Protein AF-A0A378B9G8-F1 (afdb_monomer_lite)

Foldseek 3Di:
DDPVVVVVVVVVVVVVVVVVVVVVVVVVVVVVVVVVVVVVVVVCVVCVDPPLDPVLVVLLVVLVVLLVVLCVLCVVVVNNVVCCVVCVVVSVCCNPVVPRPVVVVVSVVSVVVSD

Sequence (115 aa):
MTVETRISRCRERIKEIEHKLAIERRLLSQLFAEEREQALKREAEANPEKELTHWQKVRHEEGMRMLNQLTKRSIENGTYEAIMKEWGKEMDEARKYGEYKDAMDKAHFWLERLK

pLDDT: mean 77.41, std 12.85, range [49.41, 97.25]

Secondary structure (DSSP, 8-state):
--HHHHHHHHHHHHHHHHHHHHHHHHHHHHHHHHHHHHHHHHHHHH-S-----HHHHHHHHHHHHHHHHHHHHHHHTT-HHHHHHHHHHHHHHHHHH--HHHHHHHHHHHHHHT-

Organism: Klebsiella pneumoniae subsp. ozaenae (NCBI:txid574)

Structure (mmCIF, N/CA/C/O backbone):
data_AF-A0A378B9G8-F1
#
_entry.id   AF-A0A378B9G8-F1
#
loop_
_atom_site.group_PDB
_atom_site.id
_atom_site.type_symbol
_atom_site.label_atom_id
_atom_site.label_alt_id
_atom_site.label_comp_id
_atom_site.label_asym_id
_atom_site.label_entity_id
_atom_site.label_seq_id
_atom_site.pdbx_PDB_ins_code
_atom_site.Cartn_x
_atom_site.Cartn_y
_atom_site.Cartn_z
_atom_site.occupancy
_atom_site.B_iso_or_equiv
_atom_site.auth_seq_id
_atom_site.auth_comp_id
_atom_site.auth_asym_id
_atom_site.auth_atom_id
_atom_site.pdbx_PDB_model_num
ATOM 1 N N . MET A 1 1 ? 42.331 -3.223 -40.306 1.00 64.56 1 MET A N 1
ATOM 2 C CA . MET A 1 1 ? 41.393 -3.504 -39.192 1.00 64.56 1 MET A CA 1
ATOM 3 C C . MET A 1 1 ? 40.751 -4.857 -39.454 1.00 64.56 1 MET A C 1
ATOM 5 O O . MET A 1 1 ? 40.157 -5.013 -40.515 1.00 64.56 1 MET A O 1
ATOM 9 N N . THR A 1 2 ? 40.930 -5.838 -38.567 1.00 92.56 2 THR A N 1
ATOM 10 C CA . THR A 1 2 ? 40.472 -7.217 -38.809 1.00 92.56 2 THR A CA 1
ATOM 11 C C . THR A 1 2 ? 38.972 -7.363 -38.540 1.00 92.56 2 THR A C 1
ATOM 13 O O . THR A 1 2 ? 38.347 -6.503 -37.907 1.00 92.56 2 THR A O 1
ATOM 16 N N . VAL A 1 3 ? 38.376 -8.448 -39.041 1.00 91.62 3 VAL A N 1
ATOM 17 C CA . VAL A 1 3 ? 36.965 -8.789 -38.789 1.00 91.62 3 VAL A CA 1
ATOM 18 C C . VAL A 1 3 ? 36.702 -8.922 -37.285 1.00 91.62 3 VAL A C 1
ATOM 20 O O . VAL A 1 3 ? 35.712 -8.393 -36.790 1.00 91.62 3 VAL A O 1
ATOM 23 N N . GLU A 1 4 ? 37.633 -9.514 -36.543 1.00 92.88 4 GLU A N 1
ATOM 24 C CA . GLU A 1 4 ? 37.557 -9.668 -35.086 1.00 92.88 4 GLU A CA 1
ATOM 25 C C . GLU A 1 4 ? 37.524 -8.316 -34.363 1.00 92.88 4 GLU A C 1
ATOM 27 O O . GLU A 1 4 ? 36.674 -8.103 -33.501 1.00 92.88 4 GLU A O 1
ATOM 32 N N . THR A 1 5 ? 38.357 -7.347 -34.770 1.00 92.38 5 THR A N 1
ATOM 33 C CA . THR A 1 5 ? 38.323 -5.989 -34.195 1.00 92.38 5 THR A CA 1
ATO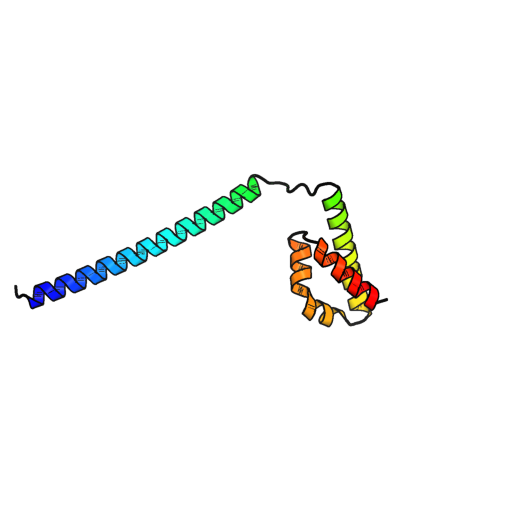M 34 C C . THR A 1 5 ? 36.978 -5.299 -34.443 1.00 92.38 5 THR A C 1
ATOM 36 O O . THR A 1 5 ? 36.475 -4.577 -33.581 1.00 92.38 5 THR A O 1
ATOM 39 N N . ARG A 1 6 ? 36.371 -5.517 -35.618 1.00 93.81 6 ARG A N 1
ATOM 40 C CA . ARG A 1 6 ? 35.050 -4.962 -35.955 1.00 93.81 6 ARG A CA 1
ATOM 41 C C . ARG A 1 6 ? 33.945 -5.607 -35.121 1.00 93.81 6 ARG A C 1
ATOM 43 O O . ARG A 1 6 ? 33.087 -4.888 -34.620 1.00 93.81 6 ARG A O 1
ATOM 50 N N . ILE A 1 7 ? 33.987 -6.928 -34.936 1.00 95.19 7 ILE A N 1
ATOM 51 C CA . ILE A 1 7 ? 33.029 -7.666 -34.100 1.00 95.19 7 ILE A CA 1
ATOM 52 C C . ILE A 1 7 ? 33.109 -7.194 -32.645 1.00 95.19 7 ILE A C 1
ATOM 54 O O . ILE A 1 7 ? 32.069 -6.913 -32.048 1.00 95.19 7 ILE A O 1
ATOM 58 N N . SER A 1 8 ? 34.314 -7.046 -32.087 1.00 94.69 8 SER A N 1
ATOM 59 C CA . SER A 1 8 ? 34.495 -6.555 -30.715 1.00 94.69 8 SER A CA 1
ATOM 60 C C . SER A 1 8 ? 33.930 -5.145 -30.530 1.00 94.69 8 SER A C 1
ATOM 62 O O . SER A 1 8 ? 33.130 -4.935 -29.621 1.00 94.69 8 SER A O 1
ATOM 64 N N . ARG A 1 9 ? 34.216 -4.212 -31.453 1.00 94.00 9 ARG A N 1
ATOM 65 C CA . ARG A 1 9 ? 33.628 -2.858 -31.416 1.00 94.00 9 ARG A CA 1
ATOM 66 C C . ARG A 1 9 ? 32.104 -2.865 -31.524 1.00 94.00 9 ARG A C 1
ATOM 68 O O . ARG A 1 9 ? 31.438 -2.087 -30.850 1.00 94.00 9 ARG A O 1
ATOM 75 N N . CYS A 1 10 ? 31.531 -3.724 -32.368 1.00 95.50 10 CYS A N 1
ATOM 76 C CA . CYS A 1 10 ? 30.076 -3.852 -32.459 1.00 95.50 10 CYS A CA 1
ATOM 77 C C . CYS A 1 10 ? 29.472 -4.354 -31.140 1.00 95.50 10 CYS A C 1
ATOM 79 O O . CYS A 1 10 ? 28.460 -3.818 -30.702 1.00 95.50 10 CYS A O 1
ATOM 81 N N . ARG A 1 11 ? 30.101 -5.335 -30.482 1.00 96.19 11 ARG A N 1
ATOM 82 C CA . ARG A 1 11 ? 29.639 -5.858 -29.186 1.00 96.19 11 ARG A CA 1
ATOM 83 C C . ARG A 1 11 ? 29.687 -4.805 -28.081 1.00 96.19 11 ARG A C 1
ATOM 85 O O . ARG A 1 11 ? 28.752 -4.724 -27.294 1.00 96.19 11 ARG A O 1
ATOM 92 N N . GLU A 1 12 ? 30.739 -3.995 -28.031 1.00 96.06 12 GLU A N 1
ATOM 93 C CA . GLU A 1 12 ? 30.839 -2.883 -27.075 1.00 96.06 12 GLU A CA 1
ATOM 94 C C . GLU A 1 12 ? 29.735 -1.847 -27.304 1.00 96.06 12 GLU A C 1
ATOM 96 O O . GLU A 1 12 ? 29.023 -1.491 -26.369 1.00 96.06 12 GLU A O 1
ATOM 101 N N . ARG A 1 13 ? 29.501 -1.456 -28.563 1.00 96.31 13 ARG A N 1
ATOM 102 C CA . ARG A 1 13 ? 28.414 -0.527 -28.912 1.00 96.31 13 ARG A CA 1
ATOM 103 C C . ARG A 1 13 ? 27.031 -1.073 -28.562 1.00 96.31 13 ARG A C 1
ATOM 105 O O . ARG A 1 13 ? 26.179 -0.305 -28.130 1.00 96.31 13 ARG A O 1
ATOM 112 N N . ILE A 1 14 ? 26.800 -2.376 -28.737 1.00 97.25 14 ILE A N 1
ATOM 113 C CA . ILE A 1 14 ? 25.540 -3.017 -28.331 1.00 97.25 14 ILE A CA 1
ATOM 114 C C . ILE A 1 14 ? 25.346 -2.880 -26.818 1.00 97.25 14 ILE A C 1
ATOM 116 O O . ILE A 1 14 ? 24.297 -2.402 -26.399 1.00 97.25 14 ILE A O 1
ATOM 120 N N . LYS A 1 15 ? 26.371 -3.185 -26.011 1.00 96.50 15 LYS A N 1
ATOM 121 C CA . LYS A 1 15 ? 26.301 -3.039 -24.547 1.00 96.50 15 LYS A CA 1
ATOM 122 C C . LYS A 1 15 ? 26.008 -1.601 -24.114 1.00 96.50 15 LYS A C 1
ATOM 124 O O . LYS A 1 15 ? 25.213 -1.381 -23.205 1.00 96.50 15 LYS A O 1
ATOM 129 N N . GLU A 1 16 ? 26.627 -0.616 -24.763 1.00 96.75 16 GLU A N 1
ATOM 130 C CA . GLU A 1 16 ? 26.358 0.800 -24.481 1.00 96.75 16 GLU A CA 1
ATOM 131 C C . GLU A 1 16 ? 24.909 1.188 -24.796 1.00 96.75 16 GLU A C 1
ATOM 133 O O . GLU A 1 16 ? 24.277 1.908 -24.021 1.00 96.75 16 GLU A O 1
ATOM 138 N N . ILE A 1 17 ? 24.372 0.713 -25.923 1.00 96.75 17 ILE A N 1
ATOM 139 C CA . ILE A 1 17 ? 22.983 0.966 -26.321 1.00 96.75 17 ILE A CA 1
ATOM 140 C C . ILE A 1 17 ? 22.016 0.299 -25.339 1.00 96.75 17 ILE A C 1
ATOM 142 O O . ILE A 1 17 ? 21.069 0.941 -24.890 1.00 96.75 17 ILE A O 1
ATOM 146 N N . GLU A 1 18 ? 22.268 -0.951 -24.953 1.00 96.50 18 GLU A N 1
ATOM 147 C CA . GLU A 1 18 ? 21.462 -1.672 -23.961 1.00 96.50 18 GLU A CA 1
ATOM 148 C C . GLU A 1 18 ? 21.447 -0.950 -22.609 1.00 96.50 18 GLU A C 1
ATOM 150 O O . GLU A 1 18 ? 20.390 -0.814 -21.989 1.00 96.50 18 GLU A O 1
ATOM 155 N N . HIS A 1 19 ? 22.595 -0.426 -22.172 1.00 95.31 19 HIS A N 1
ATOM 156 C CA . HIS A 1 19 ? 22.687 0.345 -20.937 1.00 95.31 19 HIS A CA 1
ATOM 157 C C . HIS A 1 19 ? 21.869 1.644 -21.000 1.00 95.31 19 HIS A C 1
ATOM 159 O O . HIS A 1 19 ? 21.114 1.943 -20.073 1.00 95.31 19 HIS A O 1
ATOM 165 N N . LYS A 1 20 ? 21.957 2.391 -22.109 1.00 96.62 20 LYS A N 1
ATOM 166 C CA . LYS A 1 20 ? 21.156 3.610 -22.320 1.00 96.62 20 LYS A CA 1
ATOM 167 C C . LYS A 1 20 ? 19.656 3.307 -22.352 1.00 96.62 20 LYS A C 1
ATOM 169 O O . LYS A 1 20 ? 18.891 3.974 -21.663 1.00 96.62 20 LYS A O 1
ATOM 174 N N . LEU A 1 21 ? 19.249 2.246 -23.051 1.00 96.12 21 LEU A N 1
ATOM 175 C CA . LEU A 1 21 ? 17.858 1.781 -23.082 1.00 96.12 21 LEU A CA 1
ATOM 176 C C . LEU A 1 21 ? 17.339 1.409 -21.687 1.00 96.12 21 LEU A C 1
ATOM 178 O O . LEU A 1 21 ? 16.185 1.683 -21.362 1.00 96.12 21 LEU A O 1
ATOM 182 N N . ALA A 1 22 ? 18.169 0.790 -20.844 1.00 92.75 22 ALA A N 1
ATOM 183 C CA . ALA A 1 22 ? 17.787 0.462 -19.472 1.00 92.75 22 ALA A CA 1
ATOM 184 C C . ALA A 1 22 ? 17.538 1.723 -18.624 1.00 92.75 22 ALA A C 1
ATOM 186 O O . ALA A 1 22 ? 16.582 1.760 -17.846 1.00 92.75 22 ALA A O 1
ATOM 187 N N . ILE A 1 23 ? 18.360 2.762 -18.803 1.00 93.50 23 ILE A N 1
ATOM 188 C CA . ILE A 1 23 ? 18.178 4.063 -18.147 1.00 93.50 23 ILE A CA 1
ATOM 189 C C . ILE A 1 23 ? 16.865 4.710 -18.601 1.00 93.50 23 ILE A C 1
ATOM 191 O O . ILE A 1 23 ? 16.049 5.078 -17.757 1.00 93.50 23 ILE A O 1
ATOM 195 N N . GLU A 1 24 ? 16.617 4.786 -19.909 1.00 94.38 24 GLU A N 1
ATOM 196 C CA . GLU A 1 24 ? 15.389 5.375 -20.462 1.00 94.38 24 GLU A CA 1
ATOM 197 C C . GLU A 1 24 ? 14.127 4.650 -19.976 1.00 94.38 24 GLU A C 1
ATOM 199 O O . GLU A 1 24 ? 13.164 5.292 -19.561 1.00 94.38 24 GLU A O 1
ATOM 204 N N . ARG A 1 25 ? 14.141 3.311 -19.929 1.00 92.00 25 ARG A N 1
ATOM 205 C CA . ARG A 1 25 ? 13.026 2.519 -19.375 1.00 92.00 25 ARG A CA 1
ATOM 206 C C . ARG A 1 25 ? 12.757 2.835 -17.906 1.00 92.00 25 ARG A C 1
ATOM 208 O O . ARG A 1 25 ? 11.598 2.874 -17.487 1.00 92.00 25 ARG A O 1
ATOM 215 N N . ARG A 1 26 ? 13.813 3.058 -17.118 1.00 90.25 26 ARG A N 1
ATOM 216 C CA . ARG A 1 26 ? 13.688 3.429 -15.705 1.00 90.25 26 ARG A CA 1
ATOM 217 C C . ARG A 1 26 ? 13.076 4.820 -15.549 1.00 90.25 26 ARG A C 1
ATOM 219 O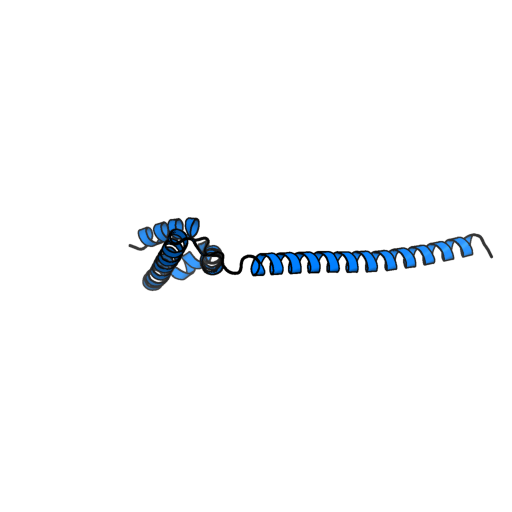 O . ARG A 1 26 ? 12.149 4.963 -14.761 1.00 90.25 26 ARG A O 1
ATOM 226 N N . LEU A 1 27 ? 13.550 5.798 -16.320 1.00 94.19 27 LEU A N 1
ATOM 227 C CA . LEU A 1 27 ? 12.990 7.155 -16.352 1.00 94.19 27 LEU A CA 1
ATOM 228 C C . LEU A 1 27 ? 11.513 7.139 -16.747 1.00 94.19 27 LEU A C 1
ATOM 230 O O . LEU A 1 27 ? 10.687 7.730 -16.063 1.00 94.19 27 LEU A O 1
ATOM 234 N N . LEU A 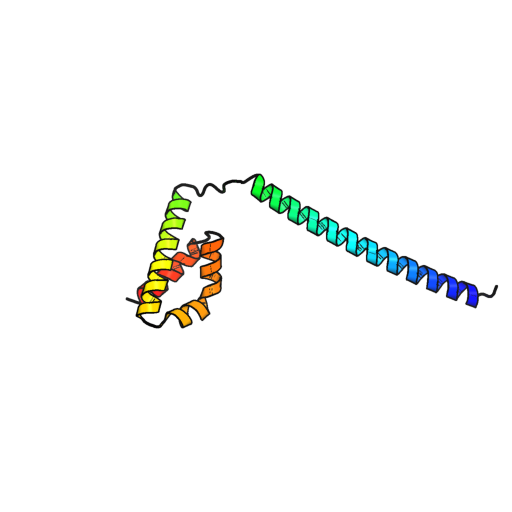1 28 ? 11.158 6.393 -17.794 1.00 90.69 28 LEU A N 1
ATOM 235 C CA . LEU A 1 28 ? 9.772 6.269 -18.234 1.00 90.69 28 LEU A CA 1
ATOM 236 C C . LEU A 1 28 ? 8.878 5.652 -17.144 1.00 90.69 28 LEU A C 1
ATOM 238 O O . LEU A 1 28 ? 7.765 6.113 -16.915 1.00 90.69 28 LEU A O 1
ATOM 242 N N . SER A 1 29 ? 9.384 4.646 -16.425 1.00 85.56 29 SER A N 1
ATOM 243 C CA . SER A 1 29 ? 8.663 4.037 -15.299 1.00 85.56 29 SER A CA 1
ATOM 244 C C . SER A 1 29 ? 8.445 5.023 -14.145 1.00 85.56 29 SER A C 1
ATOM 246 O O . SER A 1 29 ? 7.393 4.993 -13.511 1.00 85.56 29 SER A O 1
ATOM 248 N N . GLN A 1 30 ? 9.421 5.898 -13.876 1.00 84.75 30 GLN A N 1
ATOM 249 C CA . GLN A 1 30 ? 9.293 6.960 -12.873 1.00 84.75 30 GLN A CA 1
ATOM 250 C C . GLN A 1 30 ? 8.246 7.993 -13.293 1.00 84.75 30 GLN A C 1
ATOM 252 O O . GLN A 1 30 ? 7.362 8.297 -12.501 1.00 84.75 30 GLN A O 1
ATOM 257 N N . LEU A 1 31 ? 8.276 8.443 -14.550 1.00 88.81 31 LEU A N 1
ATOM 258 C CA . LEU A 1 31 ? 7.296 9.394 -15.081 1.00 88.81 31 LEU A CA 1
ATOM 259 C C . LEU A 1 31 ? 5.866 8.845 -15.005 1.00 88.81 31 LEU A C 1
ATOM 261 O O . LEU A 1 31 ? 4.972 9.543 -14.539 1.00 88.81 31 LEU A O 1
ATOM 265 N N . PHE A 1 32 ? 5.644 7.575 -15.362 1.00 82.06 32 PHE A N 1
ATOM 266 C CA . PHE A 1 32 ? 4.322 6.955 -15.211 1.00 82.06 32 PHE A CA 1
ATOM 267 C C . PHE A 1 32 ? 3.873 6.842 -13.748 1.00 82.06 32 PHE A C 1
ATOM 269 O O . PHE A 1 32 ? 2.681 6.967 -13.459 1.00 82.06 32 PHE A O 1
ATOM 276 N N . ALA A 1 33 ? 4.796 6.595 -12.814 1.00 76.44 33 ALA A N 1
ATOM 277 C CA . ALA A 1 33 ? 4.474 6.567 -11.390 1.00 76.44 33 ALA A CA 1
ATOM 278 C C . ALA A 1 33 ? 4.083 7.963 -10.876 1.00 76.44 33 ALA A C 1
ATOM 280 O O . ALA A 1 33 ? 3.087 8.091 -10.164 1.00 76.44 33 ALA A O 1
ATOM 281 N N . GLU A 1 34 ? 4.814 8.999 -11.290 1.00 78.56 34 GLU A N 1
ATOM 282 C CA . GLU A 1 34 ? 4.532 10.396 -10.952 1.00 78.56 34 GLU A CA 1
ATOM 283 C C . GLU A 1 34 ? 3.205 10.876 -11.549 1.00 78.56 34 GLU A C 1
ATOM 285 O O . GLU A 1 34 ? 2.399 11.469 -10.836 1.00 78.56 34 GLU A O 1
ATOM 290 N N . GLU A 1 35 ? 2.919 10.576 -12.820 1.00 79.62 35 GLU A N 1
ATOM 291 C CA . GLU A 1 35 ? 1.629 10.896 -13.448 1.00 79.62 35 GLU A CA 1
ATOM 292 C C . GLU A 1 35 ? 0.466 10.216 -12.725 1.00 79.62 35 GLU A C 1
ATOM 294 O O . GLU A 1 35 ? -0.575 10.836 -12.496 1.00 79.62 35 GLU A O 1
ATOM 299 N N . ARG A 1 36 ? 0.642 8.956 -12.312 1.00 70.94 36 ARG A N 1
ATOM 300 C CA . ARG A 1 36 ? -0.372 8.222 -11.550 1.00 70.94 36 ARG A CA 1
ATOM 301 C C . ARG A 1 36 ? -0.589 8.831 -10.164 1.00 70.94 36 ARG A C 1
ATOM 303 O O . ARG A 1 36 ? -1.731 8.952 -9.732 1.00 70.94 36 ARG A O 1
ATOM 310 N N . GLU A 1 37 ? 0.473 9.245 -9.477 1.00 69.44 37 GLU A N 1
ATOM 311 C CA . GLU A 1 37 ? 0.374 9.934 -8.185 1.00 69.44 37 GLU A CA 1
ATOM 312 C C . GLU A 1 37 ? -0.295 11.310 -8.327 1.00 69.44 37 GLU A C 1
ATOM 314 O O . GLU A 1 37 ? -1.146 11.677 -7.519 1.00 69.44 37 GLU A O 1
ATOM 319 N N . GLN A 1 38 ? 0.034 12.060 -9.379 1.00 76.00 38 GLN A N 1
ATOM 320 C CA . GLN A 1 38 ? -0.609 13.339 -9.678 1.00 76.00 38 GLN A CA 1
ATOM 321 C C . GLN A 1 38 ? -2.085 13.167 -10.041 1.00 76.00 38 GLN A C 1
ATOM 323 O O . GLN A 1 38 ? -2.903 13.979 -9.619 1.00 76.00 38 GLN A O 1
ATOM 328 N N . ALA A 1 39 ? -2.448 12.118 -10.781 1.00 74.06 39 ALA A N 1
ATOM 329 C CA . ALA A 1 39 ? -3.841 11.799 -11.076 1.00 74.06 39 ALA A CA 1
ATOM 330 C C . ALA A 1 39 ? -4.628 11.485 -9.795 1.00 74.06 39 ALA A C 1
ATOM 332 O O . ALA A 1 39 ? -5.716 12.020 -9.618 1.00 74.06 39 ALA A O 1
ATOM 333 N N . LEU A 1 40 ? -4.046 10.712 -8.870 1.00 67.56 40 LEU A N 1
ATOM 334 C CA . LEU A 1 40 ? -4.647 10.440 -7.559 1.00 67.56 40 LEU A CA 1
ATOM 335 C C . LEU A 1 40 ? -4.795 11.711 -6.711 1.00 67.56 40 LEU A C 1
ATOM 337 O O . LEU A 1 40 ? -5.825 11.898 -6.068 1.00 67.56 40 LEU A O 1
ATOM 341 N N . LYS A 1 41 ? -3.799 12.608 -6.725 1.00 70.50 41 LYS A N 1
ATOM 342 C CA . LYS A 1 41 ? -3.893 13.914 -6.051 1.00 70.50 41 LYS A CA 1
ATOM 343 C C . LYS A 1 41 ? -4.994 14.776 -6.657 1.00 70.50 41 LYS A C 1
ATOM 345 O O . LYS A 1 41 ? -5.815 15.294 -5.917 1.00 70.50 41 LYS A O 1
ATOM 350 N N . ARG A 1 42 ? -5.080 14.854 -7.987 1.00 73.00 42 ARG A N 1
ATOM 351 C CA . ARG A 1 42 ? -6.152 15.578 -8.688 1.00 73.00 42 ARG A CA 1
ATOM 352 C C . ARG A 1 42 ? -7.527 14.973 -8.429 1.00 73.00 42 ARG A C 1
ATOM 354 O O . ARG A 1 42 ? -8.481 15.723 -8.311 1.00 73.00 42 ARG A O 1
ATOM 361 N N . GLU A 1 43 ? -7.648 13.652 -8.329 1.00 62.78 43 GLU A N 1
ATOM 362 C CA . GLU A 1 43 ? -8.901 12.980 -7.964 1.00 62.78 43 GLU A CA 1
ATOM 363 C C . GLU A 1 43 ? -9.307 13.300 -6.517 1.00 62.78 43 GLU A C 1
ATOM 365 O O . GLU A 1 43 ? -10.475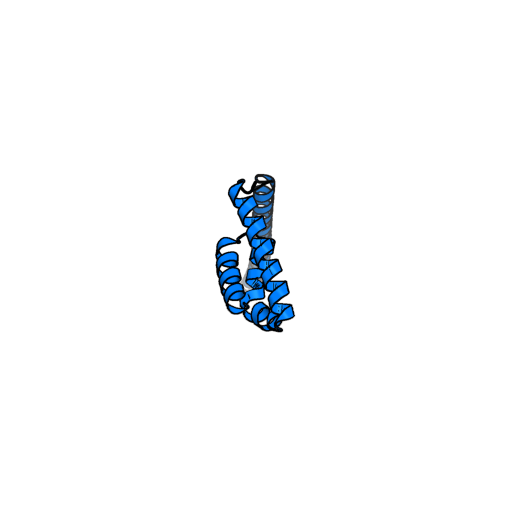 13.578 -6.251 1.00 62.78 43 GLU A O 1
ATOM 370 N N . ALA A 1 44 ? -8.342 13.335 -5.595 1.00 60.34 44 ALA A N 1
ATOM 371 C CA . ALA A 1 44 ? -8.566 13.752 -4.213 1.00 60.34 44 ALA A CA 1
ATOM 372 C C . ALA A 1 44 ? -8.905 15.253 -4.092 1.00 60.34 44 ALA A C 1
ATOM 374 O O . ALA A 1 44 ? -9.748 15.629 -3.288 1.00 60.34 44 ALA A O 1
ATOM 375 N N . GLU A 1 45 ? -8.285 16.110 -4.905 1.00 64.31 45 GLU A N 1
ATOM 376 C CA . GLU A 1 45 ? -8.513 17.563 -4.933 1.00 64.31 45 GLU A CA 1
ATOM 377 C C . GLU A 1 45 ? -9.806 17.952 -5.665 1.00 64.31 45 GLU A C 1
ATOM 379 O O . GLU A 1 45 ? -10.467 18.908 -5.271 1.00 64.31 45 GLU A O 1
ATOM 384 N N . ALA A 1 46 ? -10.188 17.214 -6.713 1.00 64.12 46 ALA A N 1
ATOM 385 C CA . ALA A 1 46 ? -11.452 17.384 -7.433 1.00 64.12 46 ALA A CA 1
ATOM 386 C C . ALA A 1 46 ? -12.649 16.818 -6.657 1.00 64.12 46 ALA A C 1
ATOM 388 O O . ALA A 1 46 ? -13.795 17.123 -6.984 1.00 64.12 46 ALA A O 1
ATOM 389 N N . ASN A 1 47 ? -12.386 16.020 -5.621 1.00 54.16 47 ASN A N 1
ATOM 390 C CA . ASN A 1 47 ? -13.382 15.529 -4.684 1.00 54.16 47 ASN A CA 1
ATOM 391 C C . ASN A 1 47 ? -12.989 15.904 -3.242 1.00 54.16 47 ASN A C 1
ATOM 393 O O . ASN A 1 47 ? -12.744 15.015 -2.421 1.00 54.16 47 ASN A O 1
ATOM 397 N N . PRO A 1 48 ? -12.906 17.214 -2.923 1.00 49.41 48 PRO A N 1
ATOM 398 C CA . PRO A 1 48 ? -12.406 17.691 -1.631 1.00 49.41 48 PRO A CA 1
ATOM 399 C C . PRO A 1 48 ? -13.323 17.284 -0.468 1.00 49.41 48 PRO A C 1
ATOM 401 O O . PRO A 1 48 ? -12.908 17.277 0.687 1.00 49.41 48 PRO A O 1
ATOM 404 N N . GLU A 1 49 ? -14.543 16.855 -0.784 1.00 52.47 49 GLU A N 1
ATOM 405 C CA . GLU A 1 49 ? -15.429 16.127 0.097 1.00 52.47 49 GLU A CA 1
ATOM 406 C C . GLU A 1 49 ? -16.063 14.999 -0.728 1.00 52.47 49 GLU A C 1
ATOM 408 O O . GLU A 1 49 ? -17.002 15.226 -1.490 1.00 52.47 49 GLU A O 1
ATOM 413 N N . LYS A 1 50 ? -15.699 13.737 -0.467 1.00 51.38 50 LYS A N 1
ATOM 414 C CA . LYS A 1 50 ? -16.793 12.771 -0.314 1.00 51.38 50 LYS A CA 1
ATOM 415 C C . LYS A 1 50 ? -17.578 13.285 0.888 1.00 51.38 50 LYS A C 1
ATOM 417 O O . LYS A 1 50 ? -17.330 12.847 2.011 1.00 51.38 50 LYS A O 1
ATOM 422 N N . GLU A 1 51 ? -18.461 14.262 0.673 1.00 49.44 51 GLU A N 1
ATOM 423 C CA . GLU A 1 51 ? -19.526 14.565 1.607 1.00 49.44 51 GLU A CA 1
ATOM 424 C C . GLU A 1 51 ? -20.246 13.238 1.739 1.00 49.44 51 GLU A C 1
ATOM 426 O O . GLU A 1 51 ? -21.011 12.822 0.869 1.00 49.44 51 GLU A O 1
ATOM 431 N N . LEU A 1 52 ? -19.900 12.503 2.797 1.00 54.12 52 LEU A N 1
ATOM 432 C CA . LEU A 1 52 ? -20.688 11.391 3.264 1.00 54.12 52 LEU A CA 1
ATOM 433 C C . LEU A 1 52 ? -22.111 11.950 3.257 1.00 54.12 52 LEU A C 1
ATOM 435 O O . LEU A 1 52 ? -22.405 12.927 3.955 1.00 54.12 52 LEU A O 1
ATOM 439 N N . THR A 1 53 ? -22.972 11.397 2.405 1.00 59.50 53 THR A N 1
ATOM 440 C CA . THR A 1 53 ? -24.403 11.708 2.445 1.00 59.50 53 THR A CA 1
ATOM 441 C C . THR A 1 53 ? -24.846 11.619 3.907 1.00 59.50 53 THR A C 1
ATOM 443 O O . THR A 1 53 ? -24.247 10.863 4.675 1.00 59.50 53 THR A O 1
ATOM 446 N N . HIS A 1 54 ? -25.855 12.376 4.343 1.00 56.88 54 HIS A N 1
ATOM 447 C CA . HIS A 1 54 ? -26.281 12.382 5.754 1.00 56.88 54 HIS A CA 1
ATOM 448 C C . HIS A 1 54 ? -26.336 10.964 6.372 1.00 56.88 54 HIS A C 1
ATOM 450 O O . HIS A 1 54 ? -25.790 10.725 7.444 1.00 56.88 54 HIS A O 1
ATOM 456 N N . TRP A 1 55 ? -26.843 9.985 5.617 1.00 53.19 55 TRP A N 1
ATOM 457 C CA . TRP A 1 55 ? -26.883 8.566 5.986 1.00 53.19 55 TRP A CA 1
ATOM 458 C C . TRP A 1 55 ? -25.524 7.869 6.123 1.00 53.19 55 TRP A C 1
ATOM 460 O O . TRP A 1 55 ? -25.367 6.961 6.937 1.00 53.19 55 TRP A O 1
ATOM 470 N N . GLN A 1 56 ? -24.532 8.256 5.330 1.00 58.47 56 GLN A N 1
ATOM 471 C CA . GLN A 1 56 ? -23.165 7.772 5.475 1.00 58.47 56 GLN A CA 1
ATOM 472 C C . GLN A 1 56 ? -22.439 8.445 6.655 1.00 58.47 56 GLN A C 1
ATOM 474 O O . GLN A 1 56 ? -21.644 7.766 7.298 1.00 58.47 56 GLN A O 1
ATOM 479 N N . LYS A 1 57 ? -22.735 9.715 6.994 1.00 63.09 57 LYS A N 1
ATOM 480 C CA . LYS A 1 57 ? -22.226 10.368 8.224 1.00 63.09 57 LYS A CA 1
ATOM 481 C C . LYS A 1 57 ? -22.799 9.690 9.469 1.00 63.09 57 LYS A C 1
ATOM 483 O O . LYS A 1 57 ? -22.043 9.285 10.344 1.00 63.09 57 LYS A O 1
ATOM 488 N N . VAL A 1 58 ? -24.113 9.458 9.487 1.00 62.78 58 VAL A N 1
ATOM 489 C CA . VAL A 1 58 ? -24.794 8.721 10.565 1.00 62.78 58 VAL A CA 1
ATOM 490 C C . VAL A 1 58 ? -24.197 7.319 10.731 1.00 62.78 58 VAL A C 1
ATOM 492 O O . VAL A 1 58 ? -23.831 6.940 11.841 1.00 62.78 58 VAL A O 1
ATOM 495 N N . ARG A 1 59 ? -23.984 6.574 9.634 1.00 65.88 59 ARG A N 1
ATOM 496 C CA . ARG A 1 59 ? -23.300 5.272 9.713 1.00 65.88 59 ARG A CA 1
ATOM 497 C C . ARG A 1 59 ? -21.851 5.387 10.191 1.00 65.88 59 ARG A C 1
ATOM 499 O O . ARG A 1 59 ? -21.426 4.581 11.005 1.00 65.88 59 ARG A O 1
ATOM 506 N N . HIS A 1 60 ? -21.081 6.370 9.738 1.00 69.00 60 HIS A N 1
ATOM 507 C CA . HIS A 1 60 ? -19.715 6.578 10.231 1.00 69.00 60 HIS A CA 1
ATOM 508 C C . HIS A 1 60 ? -19.689 6.738 11.764 1.00 69.00 60 HIS A C 1
ATOM 510 O O . HIS A 1 60 ? -18.924 6.064 12.457 1.00 69.00 60 HIS A O 1
ATOM 516 N N . GLU A 1 61 ? -20.570 7.581 12.302 1.00 73.69 61 GLU A N 1
ATOM 517 C CA . GLU A 1 61 ? -20.681 7.830 13.742 1.00 73.69 61 GLU A CA 1
ATOM 518 C C . GLU A 1 61 ? -21.125 6.587 14.528 1.00 73.69 61 GLU A C 1
ATOM 520 O O . GLU A 1 61 ? -20.570 6.291 15.591 1.00 73.69 61 GLU A O 1
ATOM 525 N N . GLU A 1 62 ? -22.094 5.829 14.010 1.00 76.12 62 GLU A N 1
ATOM 526 C CA . GLU A 1 62 ? -22.542 4.569 14.614 1.00 76.12 62 GLU A CA 1
ATOM 527 C C . GLU A 1 62 ? -21.432 3.511 14.627 1.00 76.12 62 GLU A C 1
ATOM 529 O O . GLU A 1 62 ? -21.207 2.862 15.652 1.00 76.12 62 GLU A O 1
ATOM 534 N N . GLY A 1 63 ? -20.683 3.385 13.528 1.00 74.94 63 GLY A N 1
ATOM 535 C CA . GLY A 1 63 ? -19.587 2.425 13.395 1.00 74.94 63 GLY A CA 1
ATOM 536 C C . GLY A 1 63 ? -18.456 2.725 14.372 1.00 74.94 63 GLY A C 1
ATOM 537 O O . GLY A 1 63 ? -18.003 1.836 15.095 1.00 74.94 63 GLY A O 1
ATOM 538 N N . MET A 1 64 ? -18.063 3.997 14.479 1.00 74.06 64 MET A N 1
ATOM 539 C CA . MET A 1 64 ? -17.088 4.447 15.475 1.00 74.06 64 MET A CA 1
ATOM 540 C C . MET A 1 64 ? -17.556 4.178 16.907 1.00 74.06 64 MET A C 1
ATOM 542 O O . MET A 1 64 ? -16.775 3.719 17.744 1.00 74.06 64 MET A O 1
ATOM 546 N N . ARG A 1 65 ? -18.838 4.417 17.204 1.00 82.94 65 ARG A N 1
ATOM 547 C CA . ARG A 1 65 ? -19.403 4.152 18.532 1.00 82.94 65 ARG A CA 1
ATOM 548 C C . ARG A 1 65 ? -19.326 2.667 18.890 1.00 82.94 65 ARG A C 1
ATOM 550 O O . ARG A 1 65 ? -18.907 2.342 20.000 1.00 82.94 65 ARG A O 1
ATOM 557 N N . MET A 1 66 ? -19.684 1.776 17.965 1.00 80.19 66 MET A N 1
ATOM 558 C CA . MET A 1 66 ? -19.624 0.325 18.179 1.00 80.19 66 MET A CA 1
ATOM 559 C C . MET A 1 66 ? -18.192 -0.184 18.347 1.00 80.19 66 MET A C 1
ATOM 561 O O . MET A 1 66 ? -17.927 -0.959 19.264 1.00 80.19 66 MET A O 1
ATOM 565 N N . LEU A 1 67 ? -17.255 0.289 17.521 1.00 79.19 67 LEU A N 1
ATOM 566 C CA . LEU A 1 67 ? -15.838 -0.056 17.652 1.00 79.19 67 LEU A CA 1
ATOM 567 C C . LEU A 1 67 ? -15.285 0.351 19.021 1.00 79.19 67 LEU A C 1
ATOM 569 O O . LEU A 1 67 ? -14.634 -0.453 19.683 1.00 79.19 67 LEU A O 1
ATOM 573 N N . ASN A 1 68 ? -15.600 1.561 19.485 1.00 83.31 68 ASN A N 1
ATOM 574 C CA . ASN A 1 68 ? -15.170 2.038 20.800 1.00 83.31 68 ASN A CA 1
ATOM 575 C C . ASN A 1 68 ? -15.766 1.206 21.945 1.00 83.31 68 ASN A C 1
ATOM 577 O O . ASN A 1 68 ? -15.072 0.900 22.916 1.00 83.31 68 ASN A O 1
ATOM 581 N N . GLN A 1 69 ? -17.036 0.805 21.832 1.00 84.75 69 GLN A N 1
ATOM 582 C CA . GLN A 1 69 ? -17.662 -0.096 22.802 1.00 84.75 69 GLN A CA 1
ATOM 583 C C . GLN A 1 69 ? -16.987 -1.468 22.820 1.00 84.75 69 GLN A C 1
ATOM 585 O O . GLN A 1 69 ? -16.739 -2.007 23.899 1.00 84.75 69 GLN A O 1
ATOM 590 N N . LEU A 1 70 ? -16.661 -2.016 21.648 1.00 83.00 70 LEU A N 1
ATOM 591 C CA . LEU A 1 70 ? -15.974 -3.295 21.531 1.00 83.00 70 LEU A CA 1
ATOM 592 C C . LEU A 1 70 ? -14.574 -3.227 22.140 1.00 83.00 70 LEU A C 1
ATOM 594 O O . LEU A 1 70 ? -14.218 -4.094 22.933 1.00 83.00 70 LEU A O 1
ATOM 598 N N . THR A 1 71 ? -13.801 -2.182 21.839 1.00 82.44 71 THR A N 1
ATOM 599 C CA . THR A 1 71 ? -12.492 -1.948 22.461 1.00 82.44 71 THR A CA 1
ATOM 600 C C . THR A 1 71 ? -12.616 -1.884 23.980 1.00 82.44 71 THR A C 1
ATOM 602 O O . THR A 1 71 ? -11.905 -2.597 24.679 1.00 82.44 71 THR A O 1
ATOM 605 N N . LYS A 1 72 ? -13.568 -1.112 24.513 1.00 87.06 72 LYS A N 1
ATOM 606 C CA . LYS A 1 72 ? -13.759 -1.010 25.963 1.00 87.06 72 LYS A CA 1
ATOM 607 C C . LYS A 1 72 ? -14.104 -2.362 26.605 1.00 87.06 72 LYS A C 1
ATOM 609 O O . LYS A 1 72 ? -13.422 -2.778 27.536 1.00 87.06 72 LYS A O 1
ATOM 614 N N . ARG A 1 73 ? -15.107 -3.074 26.080 1.00 84.12 73 ARG A N 1
ATOM 615 C CA . ARG A 1 73 ? -15.547 -4.369 26.635 1.00 84.12 73 ARG A CA 1
ATOM 616 C C . ARG A 1 73 ? -14.500 -5.463 26.507 1.00 84.12 73 ARG A C 1
ATOM 618 O O . ARG A 1 73 ? -14.354 -6.294 27.393 1.00 84.12 73 ARG A O 1
ATOM 625 N N . SER A 1 74 ? -13.778 -5.490 25.395 1.00 83.44 74 SER A N 1
ATOM 626 C CA . SER A 1 74 ? -12.728 -6.484 25.187 1.00 83.44 74 SER A CA 1
ATOM 627 C C . SER A 1 74 ? -11.532 -6.264 26.113 1.00 83.44 74 SER A C 1
ATOM 629 O O . SER A 1 74 ? -10.930 -7.243 26.547 1.00 83.44 74 SER A O 1
ATOM 631 N N . ILE A 1 75 ? -11.223 -5.015 26.477 1.00 85.38 75 ILE A N 1
ATOM 632 C CA . ILE A 1 75 ? -10.237 -4.705 27.523 1.00 85.38 75 ILE A CA 1
ATOM 633 C C . ILE A 1 75 ? -10.751 -5.169 28.892 1.00 85.38 75 ILE A C 1
ATOM 635 O O . ILE A 1 75 ? -10.028 -5.868 29.596 1.00 85.38 75 ILE A O 1
ATOM 639 N N . GLU A 1 76 ? -12.001 -4.848 29.243 1.00 86.94 76 GLU A N 1
ATOM 640 C CA . GLU A 1 76 ? -12.635 -5.277 30.504 1.00 86.94 76 GLU A CA 1
ATOM 641 C C . GLU A 1 76 ? -12.669 -6.812 30.648 1.00 86.94 76 GLU A C 1
ATOM 643 O O . GLU A 1 76 ? -12.416 -7.337 31.729 1.00 86.94 76 GLU A O 1
ATOM 648 N N . ASN A 1 77 ? -12.898 -7.531 29.546 1.00 84.06 77 ASN A N 1
ATOM 649 C CA . ASN A 1 77 ? -12.965 -8.994 29.508 1.00 84.06 77 ASN A CA 1
ATOM 650 C C . ASN A 1 77 ? -11.612 -9.677 29.216 1.00 84.06 77 ASN A C 1
ATOM 652 O O . ASN A 1 77 ? -11.571 -10.899 29.078 1.00 84.06 77 ASN A O 1
ATOM 656 N N . GLY A 1 78 ? -10.515 -8.927 29.051 1.00 84.81 78 GLY A N 1
ATOM 657 C CA . GLY A 1 78 ? -9.188 -9.481 28.739 1.00 84.81 78 GLY A CA 1
ATOM 658 C C . GLY A 1 78 ? -9.070 -10.170 27.368 1.00 84.81 78 GLY A C 1
ATOM 659 O O . GLY A 1 78 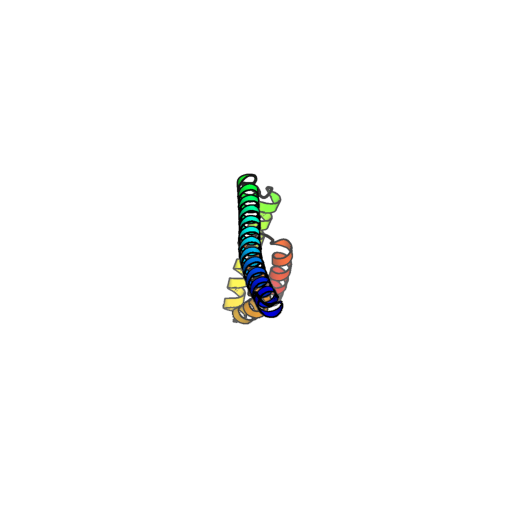? -8.164 -10.967 27.148 1.00 84.81 78 GLY A O 1
ATOM 660 N N . THR A 1 79 ? -9.979 -9.884 26.435 1.00 83.62 79 THR A N 1
ATOM 661 C CA . THR A 1 79 ? -10.046 -10.491 25.088 1.00 83.62 79 THR A CA 1
ATOM 662 C C . THR A 1 79 ? -9.525 -9.574 23.979 1.00 83.62 79 THR A C 1
ATOM 664 O O . THR A 1 79 ? -9.473 -9.977 22.817 1.00 83.62 79 THR A O 1
ATOM 667 N N . TYR A 1 80 ? -9.108 -8.350 24.322 1.00 82.62 80 TYR A N 1
ATOM 668 C CA . TYR A 1 80 ? -8.671 -7.333 23.362 1.00 82.62 80 TYR A CA 1
ATOM 669 C C . TYR A 1 80 ? -7.550 -7.814 22.434 1.00 82.62 80 TYR A C 1
ATOM 671 O O . TYR A 1 80 ? -7.654 -7.663 21.220 1.00 82.62 80 TYR A O 1
ATOM 679 N N . GLU A 1 81 ? -6.509 -8.453 22.972 1.00 82.62 81 GLU A N 1
ATOM 680 C CA . GLU A 1 81 ? -5.381 -8.938 22.165 1.00 82.62 81 GLU A CA 1
ATOM 681 C C . GLU A 1 81 ? -5.790 -10.025 21.164 1.00 82.62 81 GLU A C 1
ATOM 683 O O . GLU A 1 81 ? -5.299 -10.041 20.036 1.00 82.62 81 GLU A O 1
ATOM 688 N N . ALA A 1 82 ? -6.723 -10.906 21.541 1.00 82.69 82 ALA A N 1
ATOM 689 C CA . ALA A 1 82 ? -7.239 -11.942 20.650 1.00 82.69 82 ALA A CA 1
ATOM 690 C C . ALA A 1 82 ? -8.031 -11.328 19.486 1.00 82.69 82 ALA A C 1
ATOM 692 O O . ALA A 1 82 ? -7.806 -11.685 18.331 1.00 82.69 82 ALA A O 1
ATOM 693 N N . ILE A 1 83 ? -8.883 -10.342 19.782 1.00 80.06 83 ILE A N 1
ATOM 694 C CA . ILE A 1 83 ? -9.681 -9.630 18.776 1.00 80.06 83 ILE A CA 1
ATOM 695 C C . ILE A 1 83 ? -8.780 -8.803 17.850 1.00 80.06 83 ILE A C 1
ATOM 697 O O . ILE A 1 83 ? -8.962 -8.832 16.637 1.00 80.06 83 ILE A O 1
ATOM 701 N N . MET A 1 84 ? -7.768 -8.114 18.383 1.00 79.88 84 MET A N 1
ATOM 702 C CA . MET A 1 84 ? -6.817 -7.341 17.573 1.00 79.88 84 MET A CA 1
ATOM 703 C C . MET A 1 84 ? -5.934 -8.227 16.693 1.00 79.88 84 MET A C 1
ATOM 705 O O . MET A 1 84 ? -5.588 -7.837 15.580 1.00 79.88 84 MET A O 1
ATOM 709 N N . LYS A 1 85 ? -5.581 -9.430 17.154 1.00 82.56 85 LYS A N 1
ATOM 710 C CA . LYS A 1 85 ? -4.824 -10.395 16.351 1.00 82.56 85 LYS A CA 1
ATOM 711 C C . LYS A 1 85 ? -5.638 -10.928 15.170 1.00 82.56 85 LYS A C 1
ATOM 713 O O . LYS A 1 85 ? -5.067 -11.191 14.116 1.00 82.56 85 LYS A O 1
ATOM 718 N N . GLU A 1 86 ? -6.943 -11.101 15.355 1.00 79.50 86 GLU A N 1
ATOM 719 C CA . GLU A 1 86 ? -7.840 -11.637 14.329 1.00 79.50 86 GLU A CA 1
ATOM 720 C C . GLU A 1 86 ? -8.378 -10.553 13.382 1.00 79.50 86 GLU A C 1
ATOM 722 O O . GLU A 1 86 ? -8.620 -10.840 12.215 1.00 79.50 86 GLU A O 1
ATOM 727 N N . TRP A 1 87 ? -8.549 -9.317 13.865 1.00 77.81 87 TRP A N 1
ATOM 728 C CA . TRP A 1 87 ? -9.307 -8.278 13.157 1.00 77.81 87 TRP A CA 1
ATOM 729 C C . TRP A 1 87 ? -8.696 -6.862 13.216 1.00 77.81 87 TRP A C 1
ATOM 731 O O . TRP A 1 87 ? -9.326 -5.878 12.824 1.00 77.81 87 TRP A O 1
ATOM 741 N N . GLY A 1 88 ? -7.466 -6.715 13.715 1.00 75.44 88 GLY A N 1
ATOM 742 C CA . GLY A 1 88 ? -6.840 -5.401 13.911 1.00 75.44 88 GLY A CA 1
ATOM 743 C C . GLY A 1 88 ? -6.650 -4.607 12.617 1.00 75.44 88 GLY A C 1
ATOM 744 O O . GLY A 1 88 ? -6.875 -3.399 12.598 1.00 75.44 88 GLY A O 1
ATOM 745 N N . LYS A 1 89 ? -6.307 -5.283 11.514 1.00 77.38 89 LYS A N 1
ATOM 746 C CA . LYS A 1 89 ? -6.077 -4.631 10.218 1.00 77.38 89 LYS A CA 1
ATOM 747 C C . LYS A 1 89 ? -7.366 -4.033 9.655 1.00 77.38 89 LYS A C 1
ATOM 749 O O . LYS A 1 89 ? -7.381 -2.888 9.221 1.00 77.38 89 LYS A O 1
ATOM 754 N N . GLU A 1 90 ? -8.452 -4.787 9.702 1.00 72.25 90 GLU A N 1
ATOM 755 C CA . GLU A 1 90 ? -9.756 -4.360 9.214 1.00 72.25 90 GLU A CA 1
ATOM 756 C C . GLU A 1 90 ? -10.411 -3.315 10.133 1.00 72.25 90 GLU A C 1
ATOM 758 O O . GLU A 1 90 ? -11.116 -2.438 9.639 1.00 72.25 90 GLU A O 1
ATOM 763 N N . MET A 1 91 ? -10.160 -3.351 11.452 1.00 70.12 91 MET A N 1
ATOM 764 C CA . MET A 1 91 ? -10.523 -2.241 12.349 1.00 70.12 91 MET A CA 1
ATOM 765 C C . MET A 1 91 ? -9.825 -0.940 11.938 1.00 70.12 91 MET A C 1
ATOM 767 O O . MET A 1 91 ? -10.464 0.114 11.885 1.00 70.12 91 MET A O 1
ATOM 771 N N . ASP A 1 92 ? -8.523 -1.005 11.661 1.00 73.88 92 ASP A N 1
ATOM 772 C CA . ASP A 1 92 ? -7.730 0.163 11.280 1.00 73.88 92 ASP A CA 1
ATOM 773 C C . ASP A 1 92 ? -8.130 0.690 9.895 1.00 73.88 92 ASP A C 1
ATOM 775 O O . ASP A 1 92 ? -8.260 1.901 9.705 1.00 73.88 92 ASP A O 1
ATOM 779 N N . GLU A 1 93 ? -8.406 -0.201 8.942 1.00 70.31 93 GLU A N 1
ATOM 780 C CA . GLU A 1 93 ? -8.930 0.156 7.621 1.00 70.31 93 GLU A CA 1
ATOM 781 C C . GLU A 1 93 ? -10.323 0.792 7.720 1.00 70.31 93 GLU A C 1
ATOM 783 O O . GLU A 1 93 ? -10.555 1.841 7.115 1.00 70.31 93 GLU A O 1
ATOM 788 N N . ALA A 1 94 ? -11.220 0.253 8.551 1.00 69.56 94 ALA A N 1
ATOM 789 C CA . ALA A 1 94 ? -12.535 0.845 8.787 1.00 69.56 94 ALA A CA 1
ATOM 790 C C . ALA A 1 94 ? -12.434 2.246 9.411 1.00 69.56 94 ALA A C 1
ATOM 792 O O . ALA A 1 94 ? -13.127 3.164 8.971 1.00 69.56 94 ALA A O 1
ATOM 793 N N . ARG A 1 95 ? -11.530 2.447 10.384 1.00 66.88 95 ARG A N 1
ATOM 794 C CA . ARG A 1 95 ? -11.265 3.771 10.979 1.00 66.88 95 ARG A CA 1
ATOM 795 C C . ARG A 1 95 ? -10.681 4.764 9.976 1.00 66.88 95 ARG A C 1
ATOM 797 O O . ARG A 1 95 ? -11.002 5.946 10.050 1.00 66.88 95 ARG A O 1
ATOM 804 N N . LYS A 1 96 ? -9.811 4.303 9.075 1.00 67.00 96 LYS A N 1
ATOM 805 C CA . LYS A 1 96 ? -9.063 5.161 8.146 1.00 67.00 96 LYS A CA 1
ATOM 806 C C . LYS A 1 96 ? -9.850 5.523 6.888 1.00 67.00 96 LYS A C 1
ATOM 808 O O . LYS A 1 96 ? -9.737 6.649 6.415 1.00 67.00 96 LYS A O 1
ATOM 813 N N . TYR A 1 97 ? -10.620 4.584 6.344 1.00 61.78 97 TYR A N 1
ATOM 814 C CA . TYR A 1 97 ? -11.308 4.737 5.056 1.00 61.78 97 TYR A CA 1
ATOM 815 C C . TYR A 1 97 ? -12.823 4.901 5.185 1.00 61.78 97 TYR A C 1
ATOM 817 O O . TYR A 1 97 ? -13.498 5.232 4.213 1.00 61.78 97 TYR A O 1
ATOM 825 N N . GLY A 1 98 ? -13.369 4.719 6.387 1.00 60.12 98 GLY A N 1
ATOM 826 C CA . GLY A 1 98 ? -14.787 4.906 6.657 1.00 60.12 98 GLY A CA 1
ATOM 827 C C . GLY A 1 98 ? -15.694 3.812 6.085 1.00 60.12 98 GLY A C 1
ATOM 828 O O . GLY A 1 98 ? -16.904 4.005 5.957 1.00 60.12 98 GLY A O 1
ATOM 829 N N . GLU A 1 99 ? -15.128 2.657 5.737 1.00 65.19 99 GLU A N 1
ATOM 830 C CA . GLU A 1 99 ? -15.850 1.508 5.189 1.00 65.19 99 GLU A CA 1
ATOM 831 C C . GLU A 1 99 ? -16.409 0.635 6.324 1.00 65.19 99 GLU A C 1
ATOM 833 O O . GLU A 1 99 ? -15.945 -0.466 6.604 1.00 65.19 99 GLU A O 1
ATOM 838 N N . TYR A 1 100 ? -17.418 1.155 7.031 1.00 62.44 100 TYR A N 1
ATOM 839 C CA . TYR A 1 100 ? -17.921 0.523 8.257 1.00 62.44 100 TYR A CA 1
ATOM 840 C C . TYR A 1 100 ? -18.917 -0.613 8.055 1.00 62.44 100 TYR A C 1
ATOM 842 O O . TYR A 1 100 ? -19.255 -1.258 9.036 1.00 62.44 100 TYR A O 1
ATOM 850 N N . LYS A 1 101 ? -19.425 -0.869 6.844 1.00 60.28 101 LYS A N 1
ATOM 851 C CA . LYS A 1 101 ? -20.510 -1.851 6.662 1.00 60.28 101 LYS A CA 1
ATOM 852 C C . LYS A 1 101 ? -20.091 -3.244 7.154 1.00 60.28 101 LYS A C 1
ATOM 854 O O . LYS A 1 101 ? -20.744 -3.799 8.028 1.00 60.28 101 LYS A O 1
ATOM 859 N N . ASP A 1 102 ? -18.944 -3.728 6.691 1.00 64.25 102 ASP A N 1
ATOM 860 C CA . ASP A 1 102 ? -18.419 -5.037 7.094 1.00 64.25 102 ASP A CA 1
ATOM 861 C C . ASP A 1 102 ? -17.813 -5.002 8.510 1.00 64.25 102 ASP A C 1
ATOM 863 O O . ASP A 1 102 ? -17.764 -6.017 9.208 1.00 64.25 102 ASP A O 1
ATOM 867 N N . ALA A 1 103 ? -17.375 -3.822 8.963 1.00 66.94 103 ALA A N 1
ATOM 868 C CA . ALA A 1 103 ? -16.811 -3.635 10.293 1.00 66.94 103 ALA A CA 1
ATOM 869 C C . ALA A 1 103 ? -17.871 -3.579 11.404 1.00 66.94 103 ALA A C 1
ATOM 871 O O . ALA A 1 103 ? -17.623 -4.055 12.509 1.00 66.94 103 ALA A O 1
ATOM 872 N N . MET A 1 104 ? -19.055 -3.034 11.125 1.00 68.06 104 MET A N 1
ATOM 873 C CA . MET A 1 104 ? -20.186 -2.979 12.051 1.00 68.06 104 MET A CA 1
ATOM 874 C C . MET A 1 104 ? -20.752 -4.364 12.327 1.00 68.06 104 MET A C 1
ATOM 876 O O . MET A 1 104 ? -20.940 -4.702 13.492 1.00 68.06 104 MET A O 1
ATOM 880 N N . ASP A 1 105 ? -20.980 -5.171 11.287 1.00 69.50 105 ASP A N 1
ATOM 881 C CA . ASP A 1 105 ? -21.527 -6.525 11.432 1.00 69.50 105 ASP A CA 1
ATOM 882 C C . ASP A 1 105 ? -20.588 -7.404 12.275 1.00 69.50 105 ASP A C 1
ATOM 884 O O . ASP A 1 105 ? -21.015 -8.105 13.197 1.00 69.50 105 ASP A O 1
ATOM 888 N N . LYS A 1 106 ? -19.275 -7.292 12.039 1.00 70.00 106 LYS A N 1
ATOM 889 C CA . LYS A 1 106 ? -18.252 -7.975 12.843 1.00 70.00 106 LYS A CA 1
ATOM 890 C C . LYS A 1 106 ? -18.145 -7.415 14.263 1.00 70.00 106 LYS A C 1
ATOM 892 O O . LYS A 1 106 ? -18.021 -8.190 15.211 1.00 70.00 106 LYS A O 1
ATOM 897 N N . ALA A 1 107 ? -18.225 -6.095 14.442 1.00 72.31 107 ALA A N 1
ATOM 898 C CA . ALA A 1 107 ? -18.228 -5.493 15.772 1.00 72.31 107 ALA A CA 1
ATOM 899 C C . ALA A 1 107 ? -19.461 -5.923 16.583 1.00 72.31 107 ALA A C 1
ATOM 901 O O . ALA A 1 107 ? -19.336 -6.212 17.772 1.00 72.31 107 ALA A O 1
ATOM 902 N N . HIS A 1 108 ? -20.628 -6.025 15.940 1.00 75.44 108 HIS A N 1
ATOM 903 C CA . HIS A 1 108 ? -21.853 -6.540 16.545 1.00 75.44 108 HIS A CA 1
ATOM 904 C C . HIS A 1 108 ? -21.679 -7.988 17.006 1.00 75.44 108 HIS A C 1
ATOM 906 O O . HIS A 1 108 ? -21.936 -8.291 18.169 1.00 75.44 108 HIS A O 1
ATOM 912 N N . PHE A 1 109 ? -21.175 -8.857 16.123 1.00 77.62 109 PHE A N 1
ATOM 913 C CA . PHE A 1 109 ? -20.904 -10.263 16.426 1.00 77.62 109 PHE A CA 1
ATOM 914 C C . PHE A 1 109 ? -20.036 -10.430 17.683 1.00 77.62 109 PHE A C 1
ATOM 916 O O . PHE A 1 109 ? -20.367 -11.204 18.584 1.00 77.62 109 PHE A O 1
ATOM 923 N N . TRP A 1 110 ? -18.945 -9.667 17.789 1.00 73.81 110 TRP A N 1
ATOM 924 C CA . TRP A 1 110 ? -18.079 -9.723 18.966 1.00 73.81 110 TRP A CA 1
ATOM 925 C C . TRP A 1 110 ? -18.723 -9.115 20.210 1.00 73.81 110 TRP A C 1
ATOM 927 O O . TRP A 1 110 ? -18.595 -9.675 21.295 1.00 73.81 110 TRP A O 1
ATOM 937 N N . LEU A 1 111 ? -19.451 -8.004 20.077 1.00 77.25 111 LEU A N 1
ATOM 938 C CA . LEU A 1 111 ? -20.174 -7.395 21.194 1.00 77.25 111 LEU A CA 1
ATOM 939 C C . LEU A 1 111 ? -21.241 -8.326 21.778 1.00 77.25 111 LEU A C 1
ATOM 941 O O . LEU A 1 111 ? -21.425 -8.321 22.993 1.00 77.25 111 LEU A O 1
ATOM 945 N N . GLU A 1 112 ? -21.920 -9.127 20.954 1.00 77.19 112 GLU A N 1
ATOM 946 C CA . GLU A 1 112 ? -22.853 -10.159 21.422 1.00 77.19 112 GLU A CA 1
ATOM 947 C C . GLU A 1 112 ? -22.152 -11.282 22.179 1.00 77.19 112 GLU A C 1
ATOM 949 O O . GLU A 1 112 ? -22.678 -11.764 23.176 1.00 77.19 112 GLU A O 1
ATOM 954 N N . ARG A 1 113 ? -20.947 -11.659 21.747 1.00 76.25 113 ARG A N 1
ATOM 955 C CA . ARG A 1 113 ? -20.136 -12.703 22.385 1.00 76.25 113 ARG A CA 1
ATOM 956 C C . ARG A 1 113 ? -19.466 -12.249 23.688 1.00 76.25 113 ARG A C 1
ATOM 958 O O . ARG A 1 113 ? -19.002 -13.084 24.456 1.00 76.25 113 ARG A O 1
ATOM 965 N N . LEU A 1 114 ? -19.393 -10.935 23.906 1.00 70.81 114 LEU A N 1
ATOM 966 C CA . LEU A 1 114 ? -18.819 -10.284 25.087 1.00 70.81 114 LEU A CA 1
ATOM 967 C C . LEU A 1 114 ? -19.884 -9.758 26.074 1.00 70.81 114 LEU A C 1
ATOM 969 O O . LEU A 1 114 ? -19.518 -9.044 27.009 1.00 70.81 114 LEU A O 1
ATOM 973 N N . LYS A 1 115 ? -21.178 -10.025 25.839 1.00 64.31 115 LYS A N 1
ATOM 974 C CA . LYS A 1 115 ? -22.265 -9.809 26.815 1.00 64.31 115 LYS A CA 1
ATOM 975 C C . LYS A 1 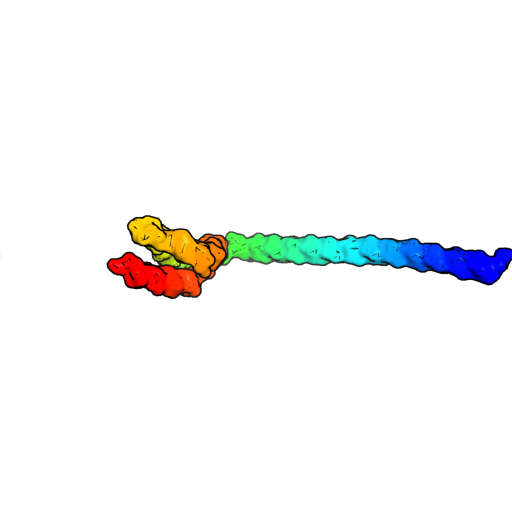115 ? -22.261 -10.913 27.866 1.00 64.31 115 LYS A C 1
ATOM 977 O O . LYS A 1 115 ? -22.585 -10.563 29.019 1.00 64.31 115 LYS A O 1
#

Radius of gyration: 28.05 Å; chains: 1; bounding box: 68×30×70 Å